Protein AF-A0A2M7KC48-F1 (afdb_monomer)

pLDDT: mean 79.35, std 11.47, range [52.38, 95.38]

Mean predicted aligned error: 16.82 Å

Structure (mmCIF, N/CA/C/O backbone):
data_AF-A0A2M7KC48-F1
#
_entry.id   AF-A0A2M7KC48-F1
#
loop_
_atom_site.group_PDB
_atom_site.id
_atom_site.type_symbol
_atom_site.label_atom_id
_atom_site.label_alt_id
_atom_site.label_comp_id
_atom_site.label_asym_id
_atom_site.label_entity_id
_atom_site.label_seq_id
_atom_site.pdbx_PDB_ins_code
_atom_site.Cartn_x
_atom_site.Cartn_y
_atom_site.Cartn_z
_atom_site.occupancy
_atom_site.B_iso_or_equiv
_atom_site.auth_seq_id
_atom_site.auth_comp_id
_atom_site.auth_asym_id
_atom_site.auth_atom_id
_atom_site.pdbx_PDB_model_num
ATOM 1 N N . MET A 1 1 ? -11.556 -51.486 -8.476 1.00 52.88 1 MET A N 1
ATOM 2 C CA . MET A 1 1 ? -11.411 -50.096 -7.980 1.00 52.88 1 MET A CA 1
ATOM 3 C C . MET A 1 1 ? -10.161 -49.393 -8.518 1.00 52.88 1 MET A C 1
ATOM 5 O O . MET A 1 1 ? -10.310 -48.348 -9.128 1.00 52.88 1 MET A O 1
ATOM 9 N N . LYS A 1 2 ? -8.954 -49.978 -8.430 1.00 52.38 2 LYS A N 1
ATOM 10 C CA . LYS A 1 2 ? -7.708 -49.351 -8.937 1.00 52.38 2 LYS A CA 1
ATOM 11 C C . LYS A 1 2 ? -7.719 -48.996 -10.439 1.00 52.38 2 LYS A C 1
ATOM 13 O O . LYS A 1 2 ? -7.246 -47.937 -10.818 1.00 52.38 2 LYS A O 1
ATOM 18 N N . LYS A 1 3 ? -8.328 -49.838 -11.285 1.00 61.78 3 LYS A N 1
ATOM 19 C CA . LYS A 1 3 ? -8.449 -49.591 -12.738 1.00 61.78 3 LYS A CA 1
ATOM 20 C C . LYS A 1 3 ? -9.382 -48.420 -13.085 1.00 61.78 3 LYS A C 1
ATOM 22 O O . LYS A 1 3 ? -9.141 -47.732 -14.063 1.00 61.78 3 LYS A O 1
ATOM 27 N N . ILE A 1 4 ? -10.406 -48.175 -12.264 1.00 74.88 4 ILE A N 1
ATOM 28 C CA . ILE A 1 4 ? -11.357 -47.066 -12.457 1.00 74.88 4 ILE A CA 1
ATOM 29 C C . ILE A 1 4 ? -10.682 -45.737 -12.104 1.00 74.88 4 ILE A C 1
ATOM 31 O O . ILE A 1 4 ? -10.834 -44.765 -12.830 1.00 74.88 4 ILE A O 1
ATOM 35 N N . ILE A 1 5 ? -9.862 -45.728 -11.048 1.00 77.00 5 ILE A N 1
ATOM 36 C CA . ILE A 1 5 ? -9.082 -44.553 -10.637 1.00 77.00 5 ILE A CA 1
ATOM 37 C C . ILE A 1 5 ? -8.089 -44.149 -11.737 1.00 77.00 5 ILE A C 1
ATOM 39 O O . ILE A 1 5 ? -7.983 -42.971 -12.047 1.00 77.00 5 ILE A O 1
ATOM 43 N N . ILE A 1 6 ? -7.432 -45.120 -12.382 1.00 76.88 6 ILE A N 1
ATOM 44 C CA . ILE A 1 6 ? -6.484 -44.860 -13.480 1.00 76.88 6 ILE A CA 1
ATOM 45 C C . ILE A 1 6 ? -7.190 -44.292 -14.723 1.00 76.88 6 ILE A C 1
ATOM 47 O O . ILE A 1 6 ? -6.658 -43.411 -15.387 1.00 76.88 6 ILE A O 1
ATOM 51 N N . ILE A 1 7 ? -8.398 -44.762 -15.039 1.00 76.75 7 ILE A N 1
ATOM 52 C CA . ILE A 1 7 ? -9.170 -44.233 -16.175 1.00 76.75 7 ILE A CA 1
ATOM 53 C C . ILE A 1 7 ? -9.634 -42.795 -15.890 1.00 76.75 7 ILE A C 1
ATOM 55 O O . ILE A 1 7 ? -9.589 -41.947 -16.780 1.00 76.75 7 ILE A O 1
ATOM 59 N N . LEU A 1 8 ? -10.011 -42.494 -14.643 1.00 76.50 8 LEU A N 1
ATOM 60 C CA . LEU A 1 8 ? -10.438 -41.151 -14.251 1.00 76.50 8 LEU A CA 1
ATOM 61 C C . LEU A 1 8 ? -9.279 -40.142 -14.304 1.00 76.50 8 LEU A C 1
ATOM 63 O O . LEU A 1 8 ? -9.452 -39.039 -14.823 1.00 76.50 8 LEU A O 1
ATOM 67 N N . THR A 1 9 ? -8.086 -40.528 -13.838 1.00 74.19 9 THR A N 1
ATOM 68 C CA . THR A 1 9 ? -6.902 -39.652 -13.856 1.00 74.19 9 THR A CA 1
ATOM 69 C C . THR A 1 9 ? -6.383 -39.393 -15.267 1.00 74.19 9 THR A C 1
ATOM 71 O O . THR A 1 9 ? -5.959 -38.278 -15.559 1.00 74.19 9 THR A O 1
ATOM 74 N N . VAL A 1 10 ? -6.477 -40.373 -16.171 1.00 76.00 10 VAL A N 1
ATOM 75 C CA . VAL A 1 10 ? -6.127 -40.181 -17.589 1.00 76.00 10 VAL A CA 1
ATOM 76 C C . VAL A 1 10 ? -7.121 -39.246 -18.290 1.00 76.00 10 VAL A C 1
ATOM 78 O O . VAL A 1 10 ? -6.706 -38.435 -19.114 1.00 76.00 10 VAL A O 1
ATOM 81 N N . SER A 1 11 ? -8.410 -39.283 -17.929 1.00 67.38 11 SER A N 1
ATOM 82 C CA . SER A 1 11 ? -9.418 -38.389 -18.525 1.00 67.38 11 SER A CA 1
ATOM 83 C C . SER A 1 11 ? -9.230 -36.911 -18.152 1.00 67.38 11 SER A C 1
ATOM 85 O O . SER A 1 11 ? -9.464 -36.036 -18.980 1.00 67.38 11 SER A O 1
ATOM 87 N N . ILE A 1 12 ? -8.734 -36.626 -16.942 1.00 71.44 12 ILE A N 1
ATOM 88 C CA . ILE A 1 12 ? -8.475 -35.257 -16.464 1.00 71.44 12 ILE A CA 1
ATOM 89 C C . ILE A 1 12 ? -7.223 -34.659 -17.119 1.00 71.44 12 ILE A C 1
ATOM 91 O O . ILE A 1 12 ? -7.180 -33.460 -17.379 1.00 71.44 12 ILE A O 1
ATOM 95 N N . PHE A 1 13 ? -6.228 -35.486 -17.453 1.00 66.50 13 PHE A N 1
ATOM 96 C CA . PHE A 1 13 ? -5.003 -35.027 -18.115 1.00 66.50 13 PHE A CA 1
ATOM 97 C C . PHE A 1 13 ? -5.181 -34.730 -19.615 1.00 66.50 13 PHE A C 1
ATOM 99 O O . PHE A 1 13 ? -4.327 -34.075 -20.206 1.00 66.50 13 PHE A O 1
ATOM 106 N N . PHE A 1 14 ? -6.275 -35.195 -20.233 1.00 56.62 14 PHE A N 1
ATOM 107 C CA . PHE A 1 14 ? -6.571 -34.983 -21.657 1.00 56.62 14 PHE A CA 1
ATOM 108 C C . PHE A 1 14 ? -7.649 -33.919 -21.913 1.00 56.62 14 PHE A C 1
ATOM 110 O O . PHE A 1 14 ? -8.062 -33.732 -23.056 1.00 56.62 14 PHE A O 1
ATOM 117 N N . ALA A 1 15 ? -8.113 -33.210 -20.879 1.00 66.38 15 ALA A N 1
ATOM 118 C CA . ALA A 1 15 ? -8.990 -32.064 -21.073 1.00 66.38 15 ALA A CA 1
ATOM 119 C C . ALA A 1 15 ? -8.183 -30.922 -21.724 1.00 66.38 15 ALA A C 1
ATOM 121 O O . ALA A 1 15 ? -7.247 -30.410 -21.102 1.00 66.38 15 ALA A O 1
ATOM 122 N N . PRO A 1 16 ? -8.496 -30.497 -22.962 1.00 61.78 16 PRO A N 1
ATOM 123 C CA . PRO A 1 16 ? -7.891 -29.294 -23.505 1.00 61.78 16 PRO A CA 1
ATOM 124 C C . PRO A 1 16 ? -8.353 -28.112 -22.649 1.00 61.78 16 PRO A C 1
ATOM 126 O O . PRO A 1 16 ? -9.546 -27.951 -22.396 1.00 61.78 16 PRO A O 1
ATOM 129 N N . PHE A 1 17 ? -7.405 -27.287 -22.200 1.00 61.94 17 PHE A N 1
ATOM 130 C CA . PHE A 1 17 ? -7.686 -25.977 -21.615 1.00 61.94 17 PHE A CA 1
ATOM 131 C C . PHE A 1 17 ? -8.594 -25.200 -22.580 1.00 61.94 17 PHE A C 1
ATOM 133 O O . PHE A 1 17 ? -8.145 -24.735 -23.631 1.00 61.94 17 PHE A O 1
ATOM 140 N N . ALA A 1 18 ? -9.881 -25.097 -22.253 1.00 59.56 18 ALA A N 1
ATOM 141 C CA . ALA A 1 18 ? -10.838 -24.342 -23.042 1.00 59.56 18 ALA A CA 1
ATOM 142 C C . ALA A 1 18 ? -10.470 -22.856 -22.950 1.00 59.56 18 ALA A C 1
ATOM 144 O O . ALA A 1 18 ? -10.684 -22.211 -21.924 1.00 59.56 18 ALA A O 1
ATOM 145 N N . LYS A 1 19 ? -9.887 -22.299 -24.016 1.00 57.53 19 LYS A N 1
ATOM 146 C CA . LYS A 1 19 ? -9.806 -20.846 -24.162 1.00 57.53 19 LYS A CA 1
ATOM 147 C C . LYS A 1 19 ? -11.216 -20.331 -24.429 1.00 57.53 19 LYS A C 1
ATOM 149 O O . LYS A 1 19 ? -11.844 -20.759 -25.394 1.00 57.53 19 LYS A O 1
ATOM 154 N N . ALA A 1 20 ? -11.699 -19.429 -23.578 1.00 54.88 20 ALA A N 1
ATOM 155 C CA . ALA A 1 20 ? -12.930 -18.688 -23.815 1.00 54.88 20 ALA A CA 1
ATOM 156 C C . ALA A 1 20 ? -12.867 -18.047 -25.212 1.00 54.88 20 ALA A C 1
ATOM 158 O O . ALA A 1 20 ? -11.968 -17.257 -25.504 1.00 54.88 20 ALA A O 1
ATOM 159 N N . GLN A 1 21 ? -13.778 -18.447 -26.099 1.00 54.94 21 GLN A N 1
ATOM 160 C CA . GLN A 1 21 ? -13.874 -17.888 -27.440 1.00 54.94 21 GLN A CA 1
ATOM 161 C C . GLN A 1 21 ? -14.616 -16.554 -27.343 1.00 54.94 21 GLN A C 1
ATOM 163 O O . GLN A 1 21 ? -15.825 -16.522 -27.131 1.00 54.94 21 GLN A O 1
ATOM 168 N N . VAL A 1 22 ? -13.882 -15.449 -27.481 1.00 54.62 22 VAL A N 1
ATOM 169 C CA . VAL A 1 22 ? -14.472 -14.140 -27.778 1.00 54.62 22 VAL A CA 1
ATOM 170 C C . VAL A 1 22 ? -15.077 -14.233 -29.178 1.00 54.62 22 VAL A C 1
ATOM 172 O O . VAL A 1 22 ? -14.379 -14.583 -30.131 1.00 54.62 22 VAL A O 1
ATOM 175 N N . SER A 1 23 ? -16.378 -13.982 -29.304 1.00 54.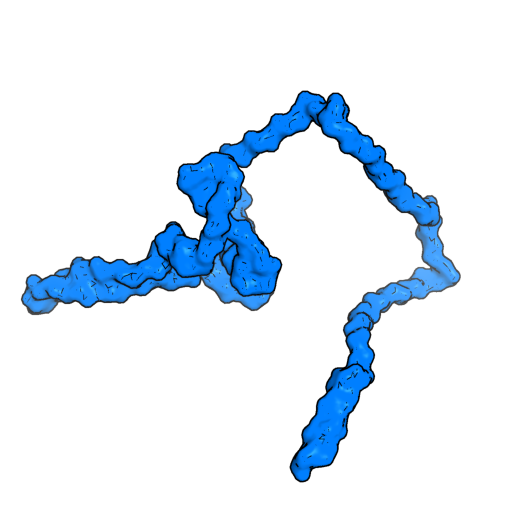69 23 SER A N 1
ATOM 176 C CA . SER A 1 23 ? -17.072 -13.996 -30.590 1.00 54.69 23 SER A CA 1
ATOM 177 C C . SER A 1 23 ? -16.744 -12.721 -31.368 1.00 54.69 23 SER A C 1
ATOM 179 O O . SER A 1 23 ? -17.422 -11.705 -31.224 1.00 54.69 23 SER A O 1
ATOM 181 N N . ASP A 1 24 ? -15.698 -12.776 -32.186 1.00 62.69 24 ASP A N 1
ATOM 182 C CA . ASP A 1 24 ? -15.391 -11.742 -33.175 1.00 62.69 24 ASP A CA 1
ATOM 183 C C . ASP A 1 24 ? -16.302 -11.940 -34.399 1.00 62.69 24 ASP A C 1
ATOM 185 O O . ASP A 1 24 ? -15.919 -12.520 -35.417 1.00 62.69 24 ASP A O 1
ATOM 189 N N . VAL A 1 25 ? -17.587 -11.604 -34.246 1.00 67.38 25 VAL A N 1
ATOM 190 C CA . VAL A 1 25 ? -18.570 -11.738 -35.329 1.00 67.38 25 VAL A CA 1
ATOM 191 C C . VAL A 1 25 ? -18.373 -10.578 -36.297 1.00 67.38 25 VAL A C 1
ATOM 193 O O . VAL A 1 25 ? -18.738 -9.439 -36.011 1.00 67.38 25 VAL A O 1
ATOM 196 N N . LEU A 1 26 ? -17.792 -10.885 -37.454 1.00 67.25 26 LEU A N 1
ATOM 197 C CA . LEU A 1 26 ? -17.601 -9.943 -38.547 1.00 67.25 26 LEU A CA 1
ATOM 198 C C . LEU A 1 26 ? -18.942 -9.624 -39.230 1.00 67.25 26 LEU A C 1
ATOM 200 O O . LEU A 1 26 ? -19.435 -10.419 -40.027 1.00 67.25 26 LEU A O 1
ATOM 204 N N . ASP A 1 27 ? -19.516 -8.454 -38.946 1.00 68.38 27 ASP A N 1
ATOM 205 C CA . ASP A 1 27 ? -20.697 -7.938 -39.652 1.00 68.38 27 ASP A CA 1
ATOM 206 C C . ASP A 1 27 ? -20.261 -7.148 -40.906 1.00 68.38 27 ASP A C 1
ATOM 208 O O . ASP A 1 27 ? -20.024 -5.939 -40.865 1.00 68.38 27 ASP A O 1
ATOM 212 N N . GLY A 1 28 ? -20.036 -7.861 -42.020 1.00 72.88 28 GLY A N 1
ATOM 213 C CA . GLY A 1 28 ? -19.652 -7.278 -43.314 1.00 72.88 28 GLY A CA 1
ATOM 214 C C . GLY A 1 28 ? -18.860 -8.219 -44.235 1.00 72.88 28 GLY A C 1
ATOM 215 O O . GLY A 1 28 ? -18.525 -9.341 -43.872 1.00 72.88 28 G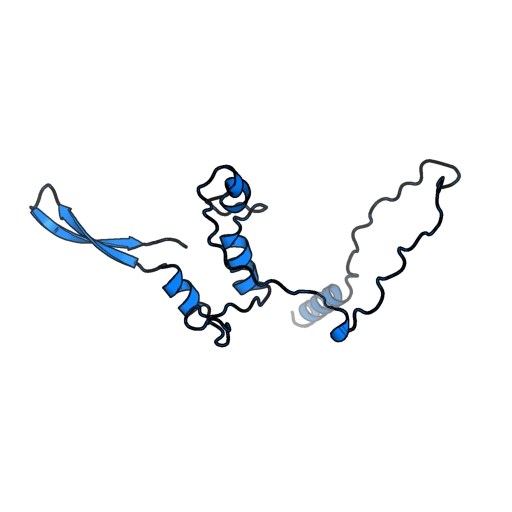LY A O 1
ATOM 216 N N . VAL A 1 29 ? -18.531 -7.754 -45.451 1.00 77.75 29 VAL A N 1
ATOM 217 C CA . VAL A 1 29 ? -17.653 -8.487 -46.401 1.00 77.75 29 VAL A CA 1
ATOM 218 C C . VAL A 1 29 ? -16.168 -8.349 -46.019 1.00 77.75 29 VAL A C 1
ATOM 220 O O . VAL A 1 29 ? -15.354 -9.196 -46.375 1.00 77.75 29 VAL A O 1
ATOM 223 N N . TYR A 1 30 ? -15.805 -7.287 -45.293 1.00 70.81 30 TYR A N 1
ATOM 224 C CA . TYR A 1 30 ? -14.449 -7.026 -44.803 1.00 70.81 30 TYR A CA 1
ATOM 225 C C . TYR A 1 30 ? -14.477 -6.089 -43.580 1.00 70.81 30 TYR A C 1
ATOM 227 O O . TYR A 1 30 ? -15.385 -5.267 -43.448 1.00 70.81 30 TYR A O 1
ATOM 235 N N . VAL A 1 31 ? -13.462 -6.166 -42.709 1.00 74.12 31 VAL A N 1
ATOM 236 C CA . VAL A 1 31 ? -13.246 -5.197 -41.617 1.00 74.12 31 VAL A CA 1
ATOM 237 C C . VAL A 1 31 ? -12.722 -3.895 -42.219 1.00 74.12 31 VAL A C 1
ATOM 239 O O . VAL A 1 31 ? -11.654 -3.873 -42.833 1.00 74.12 31 VAL A O 1
ATOM 242 N N . LYS A 1 32 ? -13.448 -2.786 -42.053 1.00 72.81 32 LYS A N 1
ATOM 243 C CA . LYS A 1 32 ? -12.980 -1.469 -42.506 1.00 72.81 32 LYS A CA 1
ATOM 244 C C . LYS A 1 32 ? -11.907 -0.934 -41.552 1.00 72.81 32 LYS A C 1
ATOM 246 O O . LYS A 1 32 ? -12.191 -0.137 -40.664 1.00 72.81 32 LYS A O 1
ATOM 251 N N . GLU A 1 33 ? -10.663 -1.351 -41.755 1.00 71.00 33 GLU A N 1
ATOM 252 C CA . GLU A 1 33 ? -9.509 -0.806 -41.03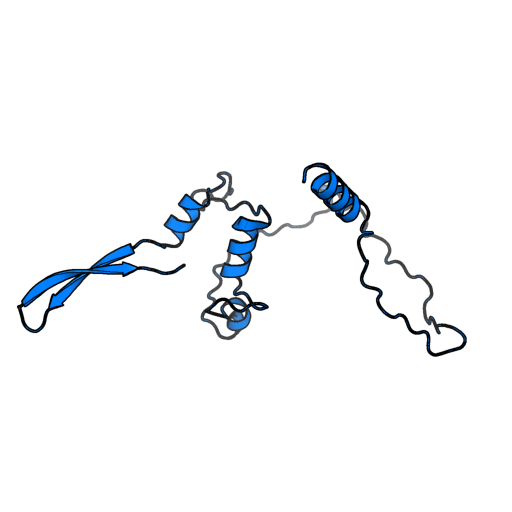9 1.00 71.00 33 GLU A CA 1
ATOM 253 C C . GLU A 1 33 ? -9.138 0.574 -41.607 1.00 71.00 33 GLU A C 1
ATOM 255 O O . GLU A 1 33 ? -8.688 0.696 -42.744 1.00 71.00 33 GLU A O 1
ATOM 260 N N . HIS A 1 34 ? -9.335 1.644 -40.830 1.00 73.00 34 HIS A N 1
ATOM 261 C CA . HIS A 1 34 ? -8.940 3.001 -41.247 1.00 73.00 34 HIS A CA 1
ATOM 262 C C . HIS A 1 34 ? -7.421 3.225 -41.147 1.00 73.00 34 HIS A C 1
ATOM 264 O O . HIS A 1 34 ? -6.869 4.098 -41.812 1.00 73.00 34 HIS A O 1
ATOM 270 N N . VAL A 1 35 ? -6.745 2.432 -40.309 1.00 72.12 35 VAL A N 1
ATOM 271 C CA . VAL A 1 35 ? -5.296 2.472 -40.091 1.00 72.12 35 VAL A CA 1
ATOM 272 C C . VAL A 1 35 ? -4.800 1.039 -39.853 1.00 72.12 35 VAL A C 1
ATOM 274 O O . VAL A 1 35 ? -4.681 0.624 -38.698 1.00 72.12 35 VAL A O 1
ATOM 277 N N . PRO A 1 36 ? -4.537 0.257 -40.913 1.00 67.38 36 PRO A N 1
ATOM 278 C CA . PRO A 1 36 ? -4.036 -1.102 -40.755 1.00 67.38 36 PRO A CA 1
ATOM 279 C C . PRO A 1 36 ? -2.682 -1.095 -40.023 1.00 67.38 36 PRO A C 1
ATOM 281 O O . PRO A 1 36 ? -1.762 -0.357 -40.382 1.00 67.38 36 PRO A O 1
ATOM 284 N N . ALA A 1 37 ? -2.575 -1.917 -38.977 1.00 68.88 37 ALA A N 1
ATOM 285 C CA . ALA A 1 37 ? -1.322 -2.342 -38.345 1.00 68.88 37 ALA A CA 1
ATOM 286 C C . ALA A 1 37 ? -0.353 -1.255 -37.815 1.00 68.88 37 ALA A C 1
ATOM 288 O O . ALA A 1 37 ? 0.864 -1.468 -37.810 1.00 68.88 37 ALA A O 1
ATOM 289 N N . ARG A 1 38 ? -0.826 -0.117 -37.280 1.00 70.44 38 ARG A N 1
ATOM 290 C CA . ARG A 1 38 ? 0.066 0.760 -36.491 1.00 70.44 38 ARG A CA 1
ATOM 291 C C . ARG A 1 38 ? 0.359 0.143 -35.128 1.00 70.44 38 ARG A C 1
ATOM 293 O O . ARG A 1 38 ? -0.297 0.439 -34.135 1.00 70.44 38 ARG A O 1
ATOM 300 N N . LYS A 1 39 ? 1.400 -0.683 -35.074 1.00 75.38 39 LYS A N 1
ATOM 301 C CA . LYS A 1 39 ? 2.063 -1.004 -33.813 1.00 75.38 39 LYS A CA 1
ATOM 302 C C . LYS A 1 39 ? 2.733 0.279 -33.298 1.00 75.38 39 LYS A C 1
ATOM 304 O O . LYS A 1 39 ? 3.510 0.874 -34.051 1.00 75.38 39 LYS A O 1
ATOM 309 N N . PRO A 1 40 ? 2.456 0.729 -32.062 1.00 81.06 40 PRO A N 1
ATOM 310 C CA . PRO A 1 40 ? 3.231 1.796 -31.449 1.00 81.06 40 PRO A CA 1
ATOM 311 C C . PRO A 1 40 ? 4.713 1.432 -31.517 1.00 81.06 40 PRO A C 1
ATOM 313 O O . PRO A 1 40 ? 5.091 0.300 -31.201 1.00 81.06 40 PRO A O 1
ATOM 316 N N . ILE A 1 41 ? 5.546 2.368 -31.970 1.00 83.25 41 ILE A N 1
ATOM 317 C CA . ILE A 1 41 ? 6.994 2.178 -31.916 1.00 83.25 41 ILE A CA 1
ATOM 318 C C . ILE A 1 41 ? 7.334 2.008 -30.430 1.00 83.25 41 ILE A C 1
ATOM 320 O O . ILE A 1 41 ? 6.917 2.852 -29.631 1.00 83.25 41 ILE A O 1
ATOM 324 N N . PRO A 1 42 ? 8.017 0.920 -30.033 1.00 86.25 42 PRO A N 1
ATOM 325 C CA . PRO A 1 42 ? 8.425 0.764 -28.647 1.00 86.25 42 PRO A CA 1
ATOM 326 C C . PRO A 1 42 ? 9.291 1.960 -28.251 1.00 86.25 42 PRO A C 1
ATOM 328 O O . PRO A 1 42 ? 10.082 2.455 -29.057 1.00 86.25 42 PRO A O 1
ATOM 331 N N . TYR A 1 43 ? 9.129 2.433 -27.019 1.00 86.62 43 TYR A N 1
ATOM 332 C CA . TYR A 1 43 ? 9.965 3.508 -26.498 1.00 86.62 43 TYR A CA 1
ATOM 333 C C . TYR A 1 43 ? 11.447 3.154 -26.639 1.00 86.62 43 TYR A C 1
ATOM 335 O O . TYR A 1 43 ? 11.836 1.985 -26.549 1.00 86.62 43 TYR A O 1
ATOM 343 N N . HIS A 1 44 ? 12.278 4.170 -26.875 1.00 86.56 44 HIS A N 1
ATOM 344 C CA . HIS A 1 44 ? 13.717 3.952 -26.912 1.00 86.56 44 HIS A CA 1
ATOM 345 C C . HIS A 1 44 ? 14.210 3.512 -25.527 1.00 86.56 44 HIS A C 1
ATOM 347 O O . HIS A 1 44 ? 13.625 3.872 -24.503 1.00 86.56 44 HIS A O 1
ATOM 353 N N . HIS A 1 45 ? 15.296 2.739 -25.495 1.00 88.38 45 HIS A N 1
ATOM 354 C CA . HIS A 1 45 ? 15.939 2.371 -24.238 1.00 88.38 45 HIS A CA 1
ATOM 355 C C . HIS A 1 45 ? 16.450 3.639 -23.536 1.00 88.38 45 HIS A C 1
ATOM 357 O O . HIS A 1 45 ? 17.365 4.298 -24.025 1.00 88.38 45 HIS A O 1
ATOM 363 N N . LEU A 1 46 ? 15.860 4.010 -22.404 1.00 83.62 46 LEU A N 1
ATOM 364 C CA . LEU A 1 46 ? 16.403 5.086 -21.580 1.00 83.62 46 LEU A CA 1
ATOM 365 C C . LEU A 1 46 ? 17.733 4.614 -20.987 1.00 83.62 46 LEU A C 1
ATOM 367 O O . LEU A 1 46 ? 17.773 3.607 -20.282 1.00 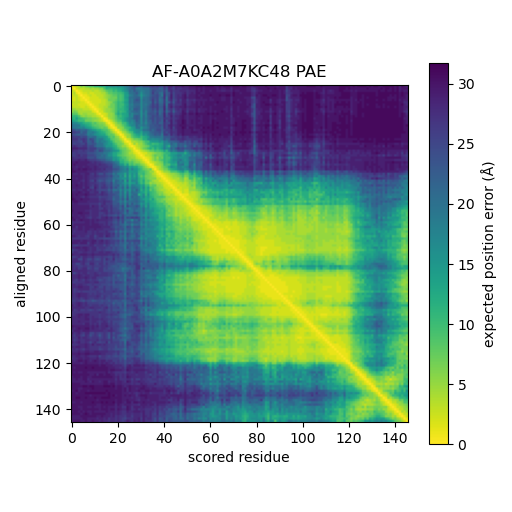83.62 46 LEU A O 1
ATOM 371 N N . ARG A 1 47 ? 18.827 5.325 -21.286 1.00 90.25 47 ARG A N 1
ATOM 372 C CA . ARG A 1 47 ? 20.098 5.140 -20.570 1.00 90.25 47 ARG A CA 1
ATOM 373 C C . ARG A 1 47 ? 20.015 5.860 -19.229 1.00 90.25 47 ARG A C 1
ATOM 375 O O . ARG A 1 47 ? 19.397 6.918 -19.135 1.00 90.25 47 ARG A O 1
ATOM 382 N N . GLU A 1 48 ? 20.704 5.343 -18.219 1.00 87.44 48 GLU A N 1
ATOM 383 C CA . GLU A 1 48 ? 20.714 5.946 -16.878 1.00 87.44 48 GLU A CA 1
ATOM 384 C C . GLU A 1 48 ? 21.175 7.413 -16.902 1.00 87.44 48 GLU A C 1
ATOM 386 O O . GLU A 1 48 ? 20.608 8.251 -16.209 1.00 87.44 48 GLU A O 1
ATOM 391 N N . ALA A 1 49 ? 22.127 7.750 -17.779 1.00 88.38 49 ALA A N 1
ATOM 392 C CA . ALA A 1 49 ? 22.636 9.113 -17.950 1.00 88.38 49 ALA A CA 1
ATOM 393 C C . ALA A 1 49 ? 21.624 10.119 -18.546 1.00 88.38 49 ALA A C 1
ATOM 395 O O . ALA A 1 49 ? 21.863 11.319 -18.462 1.00 88.38 49 ALA A O 1
ATOM 396 N N . ASP A 1 50 ? 20.517 9.658 -19.144 1.00 90.31 50 ASP A N 1
ATOM 397 C CA . ASP A 1 50 ? 19.451 10.526 -19.678 1.00 90.31 50 ASP A CA 1
ATOM 398 C C . ASP A 1 50 ? 18.310 10.754 -18.676 1.00 90.31 50 ASP A C 1
ATOM 400 O O . ASP A 1 50 ? 17.377 11.512 -18.957 1.00 90.31 50 ASP A O 1
ATOM 404 N N . MET A 1 51 ? 18.359 10.125 -17.496 1.00 85.00 51 MET A N 1
ATOM 405 C CA . MET A 1 51 ? 17.378 10.373 -16.442 1.00 85.00 51 MET A CA 1
ATOM 406 C C . MET A 1 51 ? 17.639 11.732 -15.790 1.00 85.00 51 MET A C 1
ATOM 408 O O . MET A 1 51 ? 18.468 11.869 -14.896 1.00 85.00 51 MET A O 1
ATOM 412 N N . MET A 1 52 ? 16.895 12.746 -16.230 1.00 89.56 52 MET A N 1
ATOM 413 C CA . MET A 1 52 ? 17.042 14.122 -15.738 1.00 89.56 52 MET A CA 1
ATOM 414 C C . MET A 1 52 ? 16.635 14.290 -14.267 1.00 89.56 52 MET A C 1
ATOM 416 O O . MET A 1 52 ? 17.170 15.153 -13.576 1.00 89.56 52 MET A O 1
ATOM 420 N N . TRP A 1 53 ? 15.671 13.502 -13.782 1.00 88.81 53 TRP A N 1
ATOM 421 C CA . TRP A 1 53 ? 15.231 13.529 -12.388 1.00 88.81 53 TRP A CA 1
ATOM 422 C C . TRP A 1 53 ? 14.549 12.217 -12.002 1.00 88.81 53 TRP A C 1
ATOM 424 O O . TRP A 1 53 ? 13.907 11.565 -12.825 1.00 88.81 53 TRP A O 1
ATOM 434 N N . SER A 1 54 ? 14.652 11.859 -10.725 1.00 87.81 54 SER A N 1
ATOM 435 C CA . SER A 1 54 ? 13.796 10.858 -10.095 1.00 87.81 54 SER A CA 1
ATOM 436 C C . SER A 1 54 ? 13.169 11.467 -8.844 1.00 87.81 54 SER A C 1
ATOM 438 O O . SER A 1 54 ? 13.736 12.367 -8.220 1.00 87.81 54 SER A O 1
ATOM 440 N N . LYS A 1 55 ? 11.965 11.017 -8.490 1.00 88.44 55 LYS A N 1
ATOM 441 C CA . LYS A 1 55 ? 11.274 11.463 -7.280 1.00 88.44 55 LYS A CA 1
ATOM 442 C C . LYS A 1 55 ? 10.691 10.265 -6.561 1.00 88.44 55 LYS A C 1
ATOM 444 O O . LYS A 1 55 ? 9.800 9.600 -7.081 1.00 88.44 55 LYS A O 1
ATOM 449 N N . LYS A 1 56 ? 11.163 10.043 -5.338 1.00 86.00 56 LYS A N 1
ATOM 450 C CA . LYS A 1 56 ? 10.499 9.182 -4.362 1.00 86.00 56 LYS A CA 1
ATOM 451 C C . LYS A 1 56 ? 9.499 10.044 -3.588 1.00 86.00 56 LYS A C 1
ATOM 453 O O . LYS A 1 56 ? 9.846 11.138 -3.147 1.00 86.00 56 LYS A O 1
ATOM 458 N N . MET A 1 57 ? 8.249 9.598 -3.480 1.00 85.25 57 MET A N 1
ATOM 459 C CA . MET A 1 57 ? 7.215 10.302 -2.717 1.00 85.25 57 MET A CA 1
ATOM 460 C C . MET A 1 57 ? 6.754 9.444 -1.551 1.00 85.25 57 MET A C 1
ATOM 462 O O . MET A 1 57 ? 6.356 8.303 -1.750 1.00 85.25 57 MET A O 1
ATOM 466 N N . TRP A 1 58 ? 6.737 10.050 -0.371 1.00 84.38 58 TRP A N 1
ATOM 467 C CA . TRP A 1 58 ? 6.168 9.488 0.845 1.00 84.38 58 TRP A CA 1
ATOM 468 C C . TRP A 1 58 ? 4.878 10.232 1.136 1.00 84.38 58 TRP A C 1
ATOM 470 O O . TRP A 1 58 ? 4.879 11.462 1.232 1.00 84.38 58 TRP A O 1
ATOM 480 N N . ARG A 1 59 ? 3.758 9.516 1.185 1.00 83.75 59 ARG A N 1
ATOM 481 C CA . ARG A 1 59 ? 2.451 10.123 1.432 1.00 83.75 59 ARG A CA 1
ATOM 482 C C . ARG A 1 59 ? 1.623 9.194 2.295 1.00 83.75 59 ARG A C 1
ATOM 484 O O . ARG A 1 59 ? 1.446 8.033 1.950 1.00 83.75 59 ARG A O 1
ATOM 491 N N . MET A 1 60 ? 1.081 9.742 3.373 1.00 86.81 60 MET A N 1
ATOM 492 C CA . MET A 1 60 ? -0.023 9.118 4.085 1.00 86.81 60 MET A CA 1
ATOM 493 C C . MET A 1 60 ? -1.308 9.415 3.309 1.00 86.81 60 MET A C 1
ATOM 495 O O . MET A 1 60 ? -1.553 10.564 2.934 1.00 86.81 60 MET A O 1
ATOM 499 N N . LEU A 1 61 ? -2.089 8.376 3.022 1.00 88.56 61 LEU A N 1
ATOM 500 C CA . LEU A 1 61 ? -3.371 8.491 2.337 1.00 88.56 61 LEU A CA 1
ATOM 501 C C . LEU A 1 61 ? -4.489 8.196 3.336 1.00 88.56 61 LEU A C 1
ATOM 503 O O . LEU A 1 61 ? -4.643 7.054 3.762 1.00 88.56 61 LEU A O 1
ATOM 507 N N . ASP A 1 62 ? -5.268 9.214 3.702 1.00 91.44 62 ASP A N 1
ATOM 508 C CA . ASP A 1 62 ? -6.439 9.012 4.553 1.00 91.44 62 ASP A CA 1
ATOM 509 C C . ASP A 1 62 ? -7.625 8.518 3.713 1.00 91.44 62 ASP A C 1
ATOM 511 O O . ASP A 1 62 ? -8.207 9.246 2.906 1.00 91.44 62 ASP A O 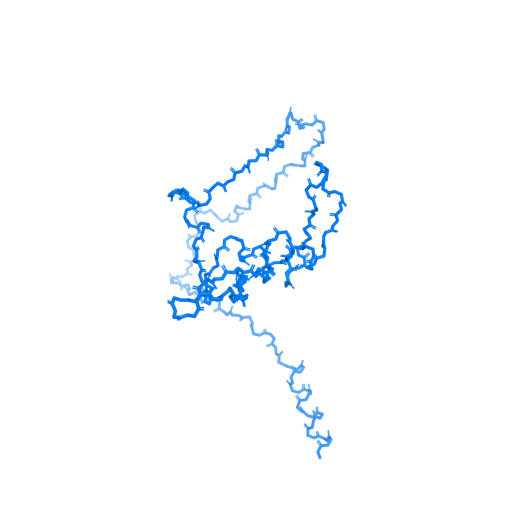1
ATOM 515 N N . LEU A 1 63 ? -7.990 7.251 3.902 1.00 90.69 63 LEU A N 1
ATOM 516 C CA . LEU A 1 63 ? -9.090 6.605 3.186 1.00 90.69 63 LEU A CA 1
ATOM 517 C C . LEU A 1 63 ? -10.481 7.085 3.645 1.00 90.69 63 LEU A C 1
ATOM 519 O O . LEU A 1 63 ? -11.483 6.836 2.968 1.00 90.69 63 LEU A O 1
ATOM 523 N N . ARG A 1 64 ? -10.555 7.809 4.769 1.00 88.19 64 ARG A N 1
ATOM 524 C CA . ARG A 1 64 ? -11.800 8.376 5.308 1.00 88.19 64 ARG A CA 1
ATOM 525 C C . ARG A 1 64 ? -12.248 9.625 4.556 1.00 88.19 64 ARG A C 1
ATOM 527 O O . ARG A 1 64 ? -13.393 10.047 4.698 1.00 88.19 64 ARG A O 1
ATOM 534 N N . GLU A 1 65 ? -11.382 10.212 3.737 1.00 93.56 65 GLU A N 1
ATOM 535 C CA . GLU A 1 65 ? -11.757 11.320 2.869 1.00 93.56 65 GLU A CA 1
ATOM 536 C C . GLU A 1 65 ? -12.649 10.851 1.712 1.00 93.56 65 GLU A C 1
ATOM 538 O O . GLU A 1 65 ? -12.432 9.795 1.114 1.00 93.56 65 GLU A O 1
ATOM 543 N N . LYS A 1 66 ? -13.619 11.690 1.322 1.00 94.75 66 LYS A N 1
ATOM 544 C CA . LYS A 1 66 ? -14.606 11.356 0.279 1.00 94.75 66 LYS A CA 1
ATOM 545 C C . LYS A 1 66 ? -13.972 10.943 -1.049 1.00 94.75 66 LYS A C 1
ATOM 547 O O . LYS A 1 66 ? -14.499 10.075 -1.740 1.00 94.75 66 LYS A O 1
ATOM 552 N N . ILE A 1 67 ? -12.858 11.576 -1.410 1.00 95.06 67 ILE A N 1
ATOM 553 C CA . ILE A 1 67 ? -12.143 11.291 -2.656 1.00 95.06 67 ILE A CA 1
ATOM 554 C C . ILE A 1 67 ? -11.505 9.893 -2.658 1.00 95.06 67 ILE A C 1
ATOM 556 O O . ILE A 1 67 ? -11.388 9.285 -3.718 1.00 95.06 67 ILE A O 1
ATOM 560 N N . ASN A 1 68 ? -11.180 9.353 -1.481 1.00 95.38 68 ASN A N 1
ATOM 561 C CA . ASN A 1 68 ? -10.502 8.069 -1.311 1.00 95.38 68 ASN A 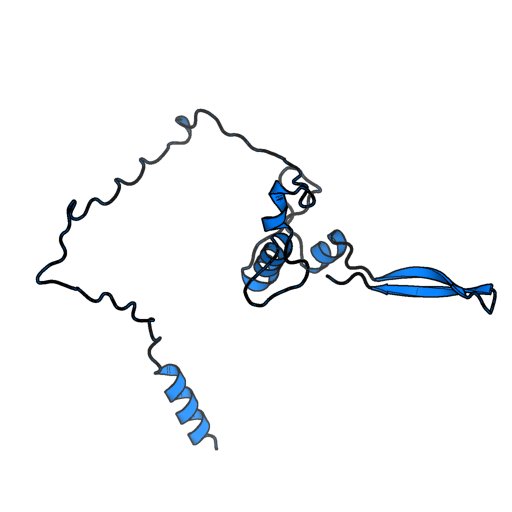CA 1
ATOM 562 C C . ASN A 1 68 ? -11.462 6.925 -0.947 1.00 95.38 68 ASN A C 1
ATOM 564 O O . ASN A 1 68 ? -11.042 5.775 -0.863 1.00 95.38 68 ASN A O 1
ATOM 568 N N . HIS A 1 69 ? -12.760 7.196 -0.794 1.00 94.06 69 HIS A N 1
ATOM 569 C CA . HIS A 1 69 ? -13.769 6.172 -0.512 1.00 94.06 69 HIS A CA 1
ATOM 570 C C . HIS A 1 69 ? -13.789 4.974 -1.474 1.00 94.06 69 HIS A C 1
ATOM 572 O O . HIS A 1 69 ? -14.020 3.867 -0.989 1.00 94.06 69 HIS A O 1
ATOM 578 N N . PRO A 1 70 ? -13.509 5.116 -2.787 1.00 92.69 70 PRO A N 1
ATOM 579 C CA . PRO A 1 70 ? -13.394 3.952 -3.667 1.00 92.69 70 PRO A CA 1
ATOM 580 C C . PRO A 1 70 ? -12.296 2.961 -3.256 1.00 92.69 70 PRO A C 1
ATOM 582 O O . PRO A 1 70 ? -12.364 1.801 -3.632 1.00 92.69 70 PRO A O 1
ATOM 585 N N . LEU A 1 71 ? -11.289 3.415 -2.503 1.00 93.50 71 LEU A N 1
ATOM 586 C CA . LEU A 1 71 ? -10.207 2.582 -1.977 1.00 93.50 71 LEU A CA 1
ATOM 587 C C . LEU A 1 71 ? -10.534 2.023 -0.582 1.00 93.50 71 LEU A C 1
ATOM 589 O O . LEU A 1 71 ? -9.962 1.013 -0.179 1.00 93.50 71 LEU A O 1
ATOM 593 N N . TYR A 1 72 ? -11.426 2.688 0.157 1.00 93.00 72 TYR A N 1
ATOM 594 C CA . TYR A 1 72 ? -11.835 2.293 1.506 1.00 93.00 72 TYR A CA 1
ATOM 595 C C . TYR A 1 72 ? -12.899 1.193 1.509 1.00 93.00 72 TYR A C 1
ATOM 597 O O . TYR A 1 72 ? -12.860 0.291 2.338 1.00 93.00 72 TYR A O 1
ATOM 605 N N . PHE A 1 73 ? -13.870 1.283 0.602 1.00 92.06 73 PHE A N 1
ATOM 606 C CA . PHE A 1 73 ? -14.992 0.354 0.540 1.00 92.06 73 PHE A CA 1
ATOM 607 C C . PHE A 1 73 ? -14.720 -0.792 -0.444 1.00 92.06 73 PHE A C 1
ATOM 609 O O . PHE A 1 73 ? -14.042 -0.580 -1.448 1.00 92.06 73 PHE A O 1
ATOM 616 N N . PRO A 1 74 ? -15.318 -1.976 -0.230 1.00 92.44 74 PRO A N 1
ATOM 617 C CA . PRO A 1 74 ? -16.255 -2.319 0.841 1.00 92.44 74 PRO A CA 1
ATOM 618 C C . PRO A 1 74 ? -15.564 -2.621 2.182 1.00 92.44 74 PRO A C 1
ATOM 620 O O . PRO A 1 74 ? -14.458 -3.134 2.212 1.00 92.44 74 PRO A O 1
ATOM 623 N N . THR A 1 75 ? -16.242 -2.328 3.296 1.00 85.81 75 THR A N 1
ATOM 624 C CA . THR A 1 75 ? -15.761 -2.655 4.657 1.00 85.81 75 THR A CA 1
ATOM 625 C C . THR A 1 75 ? -15.956 -4.122 5.032 1.00 85.81 75 THR A C 1
ATOM 627 O O . THR A 1 75 ? -15.438 -4.577 6.042 1.00 85.81 75 THR A O 1
ATOM 630 N N . THR A 1 76 ? -16.735 -4.861 4.247 1.00 84.94 76 THR A N 1
ATOM 631 C CA . THR A 1 76 ? -16.923 -6.305 4.388 1.00 84.94 76 THR A CA 1
ATOM 632 C C . THR A 1 76 ? -16.627 -6.945 3.044 1.00 84.94 76 THR A C 1
ATOM 634 O O . THR A 1 76 ? -16.975 -6.386 2.001 1.00 84.94 76 THR A O 1
ATOM 637 N N . LYS A 1 77 ? -15.966 -8.104 3.053 1.00 76.31 77 LYS A N 1
ATOM 638 C CA . LYS A 1 77 ? -15.597 -8.795 1.815 1.00 76.31 77 LYS A CA 1
ATOM 639 C C . LYS A 1 77 ? -16.852 -9.154 1.026 1.00 76.31 77 LYS A C 1
ATOM 641 O O . LYS A 1 77 ? -17.771 -9.780 1.549 1.00 76.31 77 LYS A O 1
ATOM 646 N N . MET A 1 78 ? -16.874 -8.744 -0.236 1.00 83.38 78 MET A N 1
ATOM 647 C CA . MET A 1 78 ? -17.892 -9.126 -1.210 1.00 83.38 78 MET A CA 1
ATOM 648 C C . MET A 1 78 ? -17.194 -9.903 -2.325 1.00 83.38 78 MET A C 1
ATOM 650 O O . MET A 1 78 ? -16.053 -9.589 -2.646 1.00 83.38 78 MET A O 1
ATOM 654 N N . ASP A 1 79 ? -17.871 -10.875 -2.937 1.00 78.62 79 ASP A N 1
ATOM 655 C CA . ASP A 1 79 ? -17.225 -11.824 -3.864 1.00 78.62 79 ASP A CA 1
ATOM 656 C C . ASP A 1 79 ? -16.434 -11.167 -5.009 1.00 78.62 79 ASP A C 1
ATOM 658 O O . ASP A 1 79 ? -15.386 -11.671 -5.394 1.00 78.62 79 ASP A O 1
ATOM 662 N N . ASP A 1 80 ? -16.906 -10.032 -5.532 1.00 82.94 80 ASP A N 1
ATOM 663 C CA . ASP A 1 80 ? -16.293 -9.341 -6.680 1.00 82.94 80 ASP A CA 1
ATOM 664 C C . ASP A 1 80 ? -15.692 -7.969 -6.315 1.00 82.94 80 ASP A C 1
ATOM 666 O O . ASP A 1 80 ? -15.295 -7.192 -7.181 1.00 82.94 80 ASP A O 1
ATOM 670 N N . ARG A 1 81 ? -15.678 -7.597 -5.025 1.00 85.12 81 ARG A N 1
ATOM 671 C CA . ARG A 1 81 ? -15.220 -6.265 -4.593 1.00 85.12 81 ARG A CA 1
ATOM 672 C C . ARG A 1 81 ? -14.374 -6.339 -3.332 1.00 85.12 81 ARG A C 1
ATOM 674 O O . ARG A 1 81 ? -14.822 -6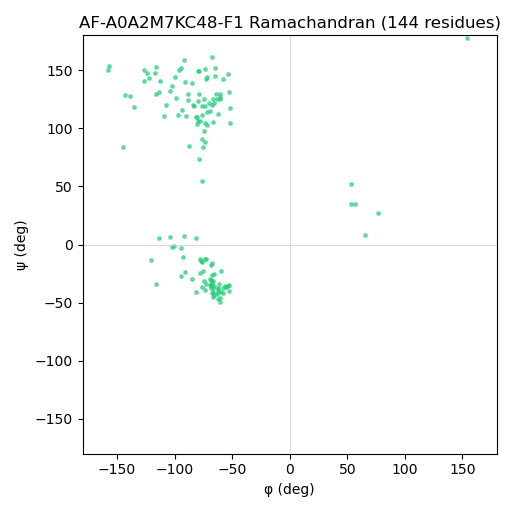.835 -2.301 1.00 85.12 81 ARG A O 1
ATOM 681 N N . TYR A 1 82 ? -13.199 -5.727 -3.412 1.00 88.56 82 TYR A N 1
ATOM 682 C CA . TYR A 1 82 ? -12.223 -5.644 -2.331 1.00 88.56 82 TYR A CA 1
ATOM 683 C C . TYR A 1 82 ? -11.904 -4.190 -2.007 1.00 88.56 82 TYR A C 1
ATOM 685 O O . TYR A 1 82 ? -11.831 -3.357 -2.914 1.00 88.56 82 TYR A O 1
ATOM 693 N N . SER A 1 83 ? -11.697 -3.894 -0.721 1.00 92.00 83 SER A N 1
ATOM 694 C CA . SER A 1 83 ? -11.012 -2.664 -0.330 1.00 92.00 83 SER A CA 1
ATOM 695 C C . SER A 1 83 ? -9.547 -2.745 -0.773 1.00 92.00 83 SER A C 1
ATOM 697 O O . SER A 1 83 ? -9.017 -3.832 -1.029 1.00 92.00 83 SER A O 1
ATOM 699 N N . LEU A 1 84 ? -8.857 -1.606 -0.855 1.00 91.44 84 LEU A N 1
ATOM 700 C CA . LEU A 1 84 ? -7.441 -1.595 -1.229 1.00 91.44 84 LEU A CA 1
ATOM 701 C C . LEU A 1 84 ? -6.593 -2.444 -0.267 1.00 91.44 84 LEU A C 1
ATOM 703 O O . LEU A 1 84 ? -5.717 -3.184 -0.710 1.00 91.44 84 LEU A O 1
ATOM 707 N N . ILE A 1 85 ? -6.867 -2.356 1.038 1.00 89.81 85 ILE A N 1
ATOM 708 C CA . ILE A 1 85 ? -6.151 -3.129 2.059 1.00 89.81 85 ILE A CA 1
ATOM 709 C C . ILE A 1 85 ? -6.450 -4.623 1.911 1.00 89.81 85 ILE A C 1
ATOM 711 O O . ILE A 1 85 ? -5.513 -5.419 1.897 1.00 89.81 85 ILE A O 1
ATOM 715 N N . ASP A 1 86 ? -7.714 -5.010 1.720 1.00 90.38 86 ASP A N 1
ATOM 716 C CA . ASP A 1 86 ? -8.079 -6.417 1.511 1.00 90.38 86 ASP A CA 1
ATOM 717 C C . ASP A 1 86 ? -7.405 -7.015 0.278 1.00 90.38 86 ASP A C 1
ATOM 719 O O . ASP A 1 86 ? -6.944 -8.155 0.319 1.00 90.38 86 ASP A O 1
ATOM 723 N N . LEU A 1 87 ? -7.327 -6.246 -0.811 1.00 90.75 87 LEU A N 1
ATOM 724 C CA . LEU A 1 87 ? -6.682 -6.677 -2.046 1.00 90.75 87 LEU A CA 1
ATOM 725 C C . LEU A 1 87 ? -5.174 -6.877 -1.852 1.00 90.75 87 LEU A C 1
ATOM 727 O O . LEU A 1 87 ? -4.623 -7.878 -2.306 1.00 90.75 87 LEU A O 1
ATOM 731 N N . ILE A 1 88 ? -4.506 -5.953 -1.155 1.00 90.62 88 ILE A N 1
ATOM 732 C CA . ILE A 1 88 ? -3.078 -6.084 -0.835 1.00 90.62 88 ILE A CA 1
ATOM 733 C C . ILE A 1 88 ? -2.855 -7.323 0.035 1.00 90.62 88 ILE A C 1
ATOM 735 O O . ILE A 1 88 ? -1.985 -8.132 -0.274 1.00 90.62 88 ILE A O 1
ATOM 739 N N . LEU A 1 89 ? -3.666 -7.526 1.076 1.00 88.62 89 LEU A N 1
ATOM 740 C CA . LEU A 1 89 ? -3.571 -8.705 1.941 1.00 88.62 89 LEU A CA 1
ATOM 741 C C . LEU A 1 89 ? -3.838 -10.012 1.182 1.00 88.62 89 LEU A C 1
ATOM 743 O O . LEU A 1 89 ? -3.156 -11.009 1.421 1.00 88.62 89 LEU A O 1
ATOM 747 N N . TYR A 1 90 ? -4.783 -10.009 0.240 1.00 90.06 90 TYR A N 1
ATOM 748 C CA . TYR A 1 90 ? -5.007 -11.132 -0.666 1.00 90.06 90 TYR A CA 1
ATOM 749 C C . TYR A 1 90 ? -3.763 -11.416 -1.520 1.00 90.06 90 TYR A C 1
ATOM 751 O O . TYR A 1 90 ? -3.329 -12.565 -1.594 1.00 90.06 90 TYR A O 1
ATOM 759 N N . GLY A 1 91 ? -3.139 -10.383 -2.092 1.00 91.19 91 GLY A N 1
ATOM 760 C CA . GLY A 1 91 ? -1.900 -10.510 -2.863 1.00 91.19 91 GLY A CA 1
ATOM 761 C C . GLY A 1 91 ? -0.725 -11.043 -2.035 1.00 91.19 91 GLY A C 1
ATOM 762 O O . GLY A 1 91 ? 0.038 -11.881 -2.512 1.00 91.19 91 GLY A O 1
ATOM 763 N N . VAL A 1 92 ? -0.609 -10.638 -0.768 1.00 90.69 92 VAL A N 1
ATOM 764 C CA . VAL A 1 92 ? 0.391 -11.194 0.165 1.00 90.69 92 VAL A CA 1
ATOM 765 C C . VAL A 1 92 ? 0.138 -12.680 0.414 1.00 90.69 92 VAL A C 1
ATOM 767 O O . VAL A 1 92 ? 1.075 -13.475 0.408 1.00 90.69 92 VAL A O 1
ATOM 770 N N . ALA A 1 93 ? -1.122 -13.073 0.606 1.00 87.69 93 ALA A N 1
ATOM 771 C CA . ALA A 1 93 ? -1.479 -14.452 0.921 1.00 87.69 93 ALA A CA 1
ATOM 772 C C . ALA A 1 93 ? -1.417 -15.404 -0.287 1.00 87.69 93 ALA A C 1
ATOM 774 O O . ALA A 1 93 ? -1.056 -16.567 -0.115 1.00 87.69 93 ALA A O 1
ATOM 775 N N . GLN A 1 94 ? -1.798 -14.943 -1.484 1.00 90.75 94 GLN A N 1
ATOM 776 C CA . GLN A 1 94 ? -2.028 -15.803 -2.655 1.00 90.75 94 GLN A CA 1
ATOM 777 C C . GLN A 1 94 ? -1.065 -15.545 -3.819 1.00 90.75 94 GLN A C 1
ATOM 779 O O . GLN A 1 94 ? -0.705 -16.483 -4.527 1.00 90.75 94 GLN A O 1
ATOM 784 N N . GLU A 1 95 ? -0.635 -14.300 -4.027 1.00 89.38 95 GLU A N 1
ATOM 785 C CA . GLU A 1 95 ? 0.184 -13.908 -5.187 1.00 89.38 95 GLU A CA 1
ATOM 786 C C . GLU A 1 95 ? 1.675 -13.746 -4.849 1.00 89.38 95 GLU A C 1
ATOM 788 O O . GLU A 1 95 ? 2.493 -13.507 -5.735 1.00 89.38 95 GLU A O 1
ATOM 793 N N . GLY A 1 96 ? 2.048 -13.923 -3.576 1.00 86.69 96 GLY A N 1
ATOM 794 C CA . GLY A 1 96 ? 3.437 -13.861 -3.121 1.00 86.69 96 GLY A CA 1
ATOM 795 C C . GLY A 1 96 ? 3.989 -12.439 -3.007 1.00 86.69 96 GLY A C 1
ATOM 796 O O . GLY A 1 96 ? 5.197 -12.241 -3.144 1.00 86.69 96 GLY A O 1
ATOM 797 N N . LEU A 1 97 ? 3.127 -11.443 -2.769 1.00 90.12 97 LEU A N 1
ATOM 798 C CA . LEU A 1 97 ? 3.566 -10.070 -2.522 1.00 90.12 97 LEU A CA 1
ATOM 799 C C . LEU A 1 97 ? 4.403 -9.999 -1.231 1.00 90.12 97 LEU A C 1
ATOM 801 O O . LEU A 1 97 ? 3.947 -10.404 -0.162 1.00 90.12 97 LEU A O 1
ATOM 805 N N . VAL A 1 98 ? 5.623 -9.464 -1.327 1.00 90.44 98 VAL A N 1
ATOM 806 C CA . VAL A 1 98 ? 6.529 -9.294 -0.181 1.00 90.44 98 VAL A CA 1
ATOM 807 C C . VAL A 1 98 ? 6.261 -7.948 0.486 1.00 90.44 98 VAL A C 1
ATOM 809 O O . VAL A 1 98 ? 6.320 -6.904 -0.163 1.00 90.44 98 VAL A O 1
ATOM 812 N N . VAL A 1 99 ? 5.976 -7.981 1.785 1.00 91.00 99 VAL A N 1
ATOM 813 C CA . VAL A 1 99 ? 5.821 -6.789 2.631 1.00 91.00 99 VAL A CA 1
ATOM 814 C C . VAL A 1 99 ? 7.114 -6.568 3.399 1.00 91.00 99 VAL A C 1
ATOM 816 O O . VAL A 1 99 ? 7.753 -7.535 3.810 1.00 91.00 99 VAL A O 1
ATOM 819 N N . TYR A 1 100 ? 7.480 -5.309 3.604 1.00 91.62 100 TYR A N 1
ATOM 820 C CA . TYR A 1 100 ? 8.688 -4.910 4.317 1.00 91.62 100 TYR A CA 1
ATOM 821 C C . TYR A 1 100 ? 8.334 -4.140 5.584 1.00 91.62 100 TYR A C 1
ATOM 823 O O . TYR A 1 100 ? 7.271 -3.521 5.654 1.00 91.62 100 TYR A O 1
ATOM 831 N N . ASP A 1 101 ? 9.214 -4.207 6.579 1.00 89.75 101 ASP A N 1
ATOM 832 C CA . ASP A 1 101 ? 9.058 -3.451 7.820 1.00 89.75 101 ASP A CA 1
ATOM 833 C C . ASP A 1 101 ? 9.362 -1.964 7.594 1.00 89.75 101 ASP A C 1
ATOM 835 O O . ASP A 1 101 ? 10.165 -1.608 6.737 1.00 89.75 101 ASP A O 1
ATOM 839 N N . ASP A 1 102 ? 8.724 -1.100 8.378 1.00 86.38 102 ASP A N 1
ATOM 840 C CA . ASP A 1 102 ? 8.886 0.358 8.326 1.00 86.38 102 ASP A CA 1
ATOM 841 C C . ASP A 1 102 ? 9.966 0.878 9.288 1.00 86.38 102 ASP A C 1
ATOM 843 O O . ASP A 1 102 ? 10.125 2.085 9.462 1.00 86.38 102 ASP A O 1
ATOM 847 N N . SER A 1 103 ? 10.716 -0.030 9.919 1.00 87.25 103 SER A N 1
ATOM 848 C CA . SER A 1 103 ? 11.827 0.306 10.814 1.00 87.25 103 SER A CA 1
ATOM 849 C C . SER A 1 103 ? 13.002 0.975 10.089 1.00 87.25 103 SER A C 1
ATOM 851 O O . SER A 1 103 ? 13.770 1.696 10.729 1.00 87.25 103 SER A O 1
ATOM 853 N N . ASP A 1 104 ? 13.167 0.727 8.784 1.00 85.62 104 ASP A N 1
ATOM 854 C CA . ASP A 1 104 ? 14.169 1.371 7.936 1.00 85.62 104 ASP A CA 1
ATOM 855 C C . ASP A 1 104 ? 13.537 2.071 6.716 1.00 85.62 104 ASP A C 1
ATOM 857 O O . ASP A 1 104 ? 12.536 1.637 6.154 1.00 85.62 104 ASP A O 1
ATOM 861 N N . ASP A 1 105 ? 14.144 3.176 6.273 1.00 84.06 105 ASP A N 1
ATOM 862 C CA . ASP A 1 105 ? 13.682 3.921 5.087 1.00 84.06 105 ASP A CA 1
ATOM 863 C C . ASP A 1 105 ? 14.001 3.188 3.763 1.00 84.06 105 ASP A C 1
ATOM 865 O O . ASP A 1 105 ? 13.546 3.580 2.678 1.00 84.06 105 ASP A O 1
ATOM 869 N N . GLU A 1 106 ? 14.842 2.153 3.840 1.00 85.62 106 GLU A N 1
ATOM 870 C CA . GLU A 1 106 ? 15.316 1.363 2.702 1.00 85.62 106 GLU A CA 1
ATOM 871 C C . GLU A 1 106 ? 14.462 0.120 2.433 1.00 85.62 106 GLU A C 1
ATOM 873 O O . GLU A 1 106 ? 14.583 -0.453 1.349 1.00 85.62 106 GLU A O 1
ATOM 878 N N . PHE A 1 107 ? 13.548 -0.235 3.344 1.00 86.56 107 PHE A N 1
ATOM 879 C CA . PHE A 1 107 ? 12.681 -1.409 3.257 1.00 86.56 107 PHE A CA 1
ATOM 880 C C . PHE A 1 107 ? 13.473 -2.697 3.014 1.00 86.56 107 PHE A C 1
ATOM 882 O O . PHE A 1 107 ? 13.206 -3.450 2.075 1.00 86.56 107 PHE A O 1
ATOM 889 N N . THR A 1 108 ? 14.491 -2.949 3.835 1.00 89.31 108 THR A N 1
ATOM 890 C CA . THR A 1 108 ? 15.421 -4.068 3.602 1.00 89.31 108 THR A CA 1
ATOM 891 C C . THR A 1 108 ? 14.891 -5.383 4.171 1.00 89.31 108 THR A C 1
ATOM 893 O O . THR A 1 108 ? 15.207 -6.467 3.674 1.00 89.31 108 THR A O 1
ATOM 896 N N . THR A 1 109 ? 14.098 -5.309 5.238 1.00 91.94 109 THR A N 1
ATOM 897 C CA . THR A 1 109 ? 13.675 -6.465 6.030 1.00 91.94 109 THR A CA 1
ATOM 898 C C . THR A 1 109 ? 12.286 -6.952 5.609 1.00 91.94 109 THR A C 1
ATOM 900 O O . THR A 1 109 ? 11.289 -6.268 5.849 1.00 91.94 109 THR A O 1
ATOM 903 N N . PRO A 1 110 ? 12.171 -8.143 4.989 1.00 92.19 110 PRO A N 1
ATOM 904 C CA . PRO A 1 110 ? 10.871 -8.702 4.650 1.00 92.19 110 PRO A CA 1
ATOM 905 C C . PRO A 1 110 ? 10.145 -9.193 5.907 1.00 92.19 110 PRO A C 1
ATOM 907 O O . PRO A 1 110 ? 10.744 -9.785 6.809 1.00 92.19 110 PRO A O 1
ATOM 910 N N . MET A 1 111 ? 8.833 -8.989 5.935 1.00 89.56 111 MET A N 1
ATOM 911 C CA . MET A 1 111 ? 7.950 -9.400 7.018 1.00 89.56 111 MET A CA 1
ATOM 912 C C . MET A 1 111 ? 7.280 -10.746 6.741 1.00 89.56 111 MET A C 1
ATOM 914 O O . MET A 1 111 ? 6.980 -11.110 5.604 1.00 89.56 111 MET A O 1
ATOM 918 N N . THR A 1 112 ? 6.985 -11.475 7.816 1.00 89.38 112 THR A N 1
ATOM 919 C CA . THR A 1 112 ? 6.147 -12.685 7.769 1.00 89.38 112 THR A CA 1
ATOM 920 C C . THR A 1 112 ? 4.675 -12.356 8.016 1.00 89.38 112 THR A C 1
ATOM 922 O O . THR A 1 112 ? 4.358 -11.356 8.659 1.00 89.38 112 THR A O 1
ATOM 925 N N . ALA A 1 113 ? 3.760 -13.231 7.584 1.00 84.25 113 ALA A N 1
ATOM 926 C CA . ALA A 1 113 ? 2.317 -13.057 7.797 1.00 84.25 113 ALA A CA 1
ATOM 927 C C . ALA A 1 113 ? 1.944 -12.807 9.273 1.00 84.25 113 ALA A C 1
ATOM 929 O O . ALA A 1 113 ? 1.138 -11.932 9.568 1.00 84.25 113 ALA A O 1
ATOM 930 N N . ALA A 1 114 ? 2.595 -13.498 10.214 1.00 85.19 114 ALA A N 1
ATOM 931 C CA . ALA A 1 114 ? 2.347 -13.300 11.642 1.00 85.19 114 ALA A CA 1
ATOM 932 C C . ALA A 1 114 ? 2.759 -11.901 12.138 1.00 85.19 114 ALA A C 1
ATOM 934 O O . ALA A 1 114 ? 2.100 -11.327 12.998 1.00 85.19 114 ALA A O 1
ATOM 935 N N . GLN A 1 115 ? 3.846 -11.337 11.602 1.00 87.06 115 GLN A N 1
ATOM 936 C CA . GLN A 1 115 ? 4.286 -9.983 11.955 1.00 87.06 115 GLN A CA 1
ATOM 937 C C . GLN A 1 115 ? 3.362 -8.918 11.358 1.00 87.06 115 GLN A C 1
ATOM 939 O O . GLN A 1 115 ? 3.129 -7.890 11.992 1.00 87.06 115 GLN A O 1
ATOM 944 N N . ILE A 1 116 ? 2.817 -9.180 10.167 1.00 87.06 116 ILE A N 1
ATOM 945 C CA . ILE A 1 116 ? 1.811 -8.326 9.531 1.00 87.06 116 ILE A CA 1
ATOM 946 C C . ILE A 1 116 ? 0.571 -8.248 10.427 1.00 87.06 116 ILE A C 1
ATOM 948 O O . ILE A 1 116 ? 0.142 -7.154 10.777 1.00 87.06 116 ILE A O 1
ATOM 952 N N . ASP A 1 117 ? 0.052 -9.386 10.886 1.00 85.00 117 ASP A N 1
ATOM 953 C CA . ASP A 1 117 ? -1.153 -9.436 11.726 1.00 85.00 117 ASP A CA 1
ATOM 954 C C . ASP A 1 117 ? -0.969 -8.693 13.060 1.00 85.00 117 ASP A C 1
ATOM 956 O O . ASP A 1 117 ? -1.886 -8.036 13.548 1.00 85.00 117 ASP A O 1
ATOM 960 N N . VAL A 1 118 ? 0.248 -8.723 13.613 1.00 85.69 118 VAL A N 1
ATOM 961 C CA . VAL A 1 118 ? 0.612 -7.933 14.796 1.00 85.69 118 VAL A CA 1
ATOM 962 C C . VAL A 1 118 ? 0.610 -6.428 14.511 1.00 85.69 118 VAL A C 1
ATOM 964 O O . VAL A 1 118 ? 0.147 -5.670 15.357 1.00 85.69 118 VAL A O 1
ATOM 967 N N . LYS A 1 119 ? 1.113 -5.977 13.354 1.00 83.94 119 LYS A N 1
ATOM 968 C CA . LYS A 1 119 ? 1.105 -4.548 12.975 1.00 83.94 119 LYS A CA 1
ATOM 969 C C . LYS A 1 119 ? -0.305 -4.029 12.682 1.00 83.94 119 LYS A C 1
ATOM 971 O O . LYS A 1 119 ? -0.564 -2.854 12.911 1.00 83.94 119 LYS A O 1
ATOM 976 N N . PHE A 1 120 ? -1.203 -4.891 12.206 1.00 79.81 120 PHE A N 1
ATOM 977 C CA . PHE A 1 120 ? -2.617 -4.563 11.991 1.00 79.81 120 PHE A CA 1
ATOM 978 C C . PHE A 1 120 ? -3.471 -4.632 13.264 1.00 79.81 120 PHE A C 1
ATOM 980 O O . PHE A 1 120 ? -4.683 -4.469 13.177 1.00 79.81 120 PHE A O 1
ATOM 987 N N . ASP A 1 121 ? -2.853 -4.857 14.426 1.00 70.31 121 ASP A N 1
ATOM 988 C CA . ASP A 1 121 ? -3.534 -4.942 15.721 1.00 70.31 121 ASP A CA 1
ATOM 989 C C . ASP A 1 121 ? -4.693 -5.952 15.737 1.00 70.31 121 ASP A C 1
ATOM 991 O O . ASP A 1 121 ? -5.696 -5.791 16.427 1.00 70.31 121 ASP A O 1
ATOM 995 N N . VAL A 1 122 ? -4.537 -7.054 14.990 1.00 64.12 122 VAL A N 1
ATOM 996 C CA . VAL A 1 122 ? -5.454 -8.206 15.011 1.00 64.12 122 VAL A CA 1
ATOM 997 C C . VAL A 1 122 ? -5.194 -9.015 16.287 1.00 64.12 122 VAL A C 1
ATOM 999 O O . VAL A 1 122 ? -4.837 -10.195 16.267 1.00 64.12 122 VAL A O 1
ATOM 1002 N N . ARG A 1 123 ? -5.259 -8.347 17.438 1.00 57.88 123 ARG A N 1
ATOM 1003 C CA . ARG A 1 123 ? -5.103 -8.941 18.761 1.00 57.88 123 ARG A CA 1
ATOM 1004 C C . ARG A 1 123 ? -6.431 -8.867 19.489 1.00 57.88 123 ARG A C 1
ATOM 1006 O O . ARG A 1 123 ? -7.175 -7.894 19.395 1.00 57.88 123 ARG A O 1
ATOM 1013 N N . ALA A 1 124 ? -6.724 -9.942 20.211 1.00 56.78 124 ALA A N 1
ATOM 1014 C CA . ALA A 1 124 ? -7.835 -9.971 21.138 1.00 56.78 124 ALA A CA 1
ATOM 1015 C C . ALA A 1 124 ? -7.446 -9.134 22.362 1.00 56.78 124 ALA A C 1
ATOM 1017 O O . ALA A 1 124 ? -6.629 -9.575 23.174 1.00 56.78 124 ALA A O 1
ATOM 1018 N N . ASP A 1 125 ? -7.995 -7.929 22.461 1.00 55.59 125 ASP A N 1
ATOM 1019 C CA . ASP A 1 125 ? -7.787 -7.062 23.613 1.00 55.59 125 ASP A CA 1
ATOM 1020 C C . ASP A 1 125 ? -8.785 -7.413 24.712 1.00 55.59 125 ASP A C 1
ATOM 1022 O O . ASP A 1 125 ? -9.963 -7.676 24.467 1.00 55.59 125 ASP A O 1
ATOM 1026 N N . THR A 1 126 ? -8.319 -7.427 25.959 1.00 72.00 126 THR A N 1
ATOM 1027 C CA . THR A 1 126 ? -9.199 -7.601 27.117 1.00 72.00 126 THR A CA 1
ATOM 1028 C C . THR A 1 126 ? -9.593 -6.235 27.645 1.00 72.00 126 THR A C 1
ATOM 1030 O O . THR A 1 126 ? -8.741 -5.498 28.143 1.00 72.00 126 THR A O 1
ATOM 1033 N N . THR A 1 127 ? -10.878 -5.908 27.586 1.00 72.31 127 THR A N 1
ATOM 1034 C CA . THR A 1 127 ? -11.420 -4.733 28.267 1.00 72.31 127 THR A CA 1
ATOM 1035 C C . THR A 1 127 ? -12.127 -5.177 29.541 1.00 72.31 127 THR A C 1
ATOM 1037 O O . THR A 1 127 ? -12.826 -6.190 29.572 1.00 72.31 127 THR A O 1
ATOM 1040 N N . TYR A 1 128 ? -11.903 -4.446 30.632 1.00 76.94 128 TYR A N 1
ATOM 1041 C CA . TYR A 1 128 ? -12.648 -4.661 31.868 1.00 76.94 128 TYR A CA 1
ATOM 1042 C C . TYR A 1 128 ? -13.954 -3.881 31.768 1.00 76.94 128 TYR A C 1
ATOM 1044 O O . TYR A 1 128 ? -13.932 -2.665 31.581 1.00 76.94 128 TYR A O 1
ATOM 1052 N N . VAL A 1 129 ? -15.076 -4.591 31.854 1.00 80.38 129 VAL A N 1
ATOM 1053 C CA . VAL A 1 129 ? -16.417 -4.000 31.874 1.00 80.38 129 VAL A CA 1
ATOM 1054 C C . VAL A 1 129 ? -17.024 -4.265 33.247 1.00 80.38 129 VAL A C 1
ATOM 1056 O O . VAL A 1 129 ? -16.975 -5.393 33.744 1.00 80.38 129 VAL A O 1
ATOM 1059 N N . ASP A 1 130 ? -17.568 -3.218 33.860 1.00 79.25 130 ASP A N 1
ATOM 1060 C CA . ASP A 1 130 ? -18.250 -3.306 35.150 1.00 79.25 130 ASP A CA 1
ATOM 1061 C C . ASP A 1 130 ? -19.674 -3.832 34.947 1.00 79.25 130 ASP A C 1
ATOM 1063 O O . ASP A 1 130 ? -20.457 -3.243 34.195 1.00 79.25 130 ASP A O 1
ATOM 1067 N N . ASP A 1 131 ? -20.028 -4.929 35.622 1.00 73.88 131 ASP A N 1
ATOM 1068 C CA . ASP A 1 131 ? -21.396 -5.448 35.578 1.00 73.88 131 ASP A CA 1
ATOM 1069 C C . ASP A 1 131 ? -22.334 -4.571 36.430 1.00 73.88 131 ASP A C 1
ATOM 1071 O O . ASP A 1 131 ? -22.101 -4.414 37.636 1.00 73.88 131 ASP A O 1
ATOM 1075 N N . PRO A 1 132 ? -23.437 -4.043 35.863 1.00 75.44 132 PRO A N 1
ATOM 1076 C CA . PRO A 1 132 ? -24.315 -3.094 36.552 1.00 75.44 132 PRO A CA 1
ATOM 1077 C C . PRO A 1 132 ? -25.097 -3.703 37.726 1.00 75.44 132 PRO A C 1
ATOM 1079 O O . PRO A 1 132 ? -25.600 -2.959 38.565 1.00 75.44 132 PRO A O 1
ATOM 1082 N N . GLU A 1 133 ? -25.211 -5.034 37.806 1.00 75.19 133 GLU A N 1
ATOM 1083 C CA . GLU A 1 133 ? -25.940 -5.720 38.885 1.00 75.19 133 GLU A CA 1
ATOM 1084 C C . GLU A 1 133 ? -25.047 -6.166 40.052 1.00 75.19 133 GLU A C 1
ATOM 1086 O O . GLU A 1 133 ? -25.525 -6.274 41.181 1.00 75.19 133 GLU A O 1
ATOM 1091 N N . THR A 1 134 ? -23.759 -6.416 39.807 1.00 72.69 134 THR A N 1
ATOM 1092 C CA . THR A 1 134 ? -22.850 -7.037 40.788 1.00 72.69 134 THR A CA 1
ATOM 1093 C C . THR A 1 134 ? -21.643 -6.177 41.155 1.00 72.69 134 THR A C 1
ATOM 1095 O O . THR A 1 134 ? -20.994 -6.472 42.153 1.00 72.69 134 THR A O 1
ATOM 1098 N N . GLY A 1 135 ? -21.341 -5.109 40.404 1.00 73.19 135 GLY A N 1
ATOM 1099 C CA . GLY A 1 135 ? -20.233 -4.188 40.701 1.00 73.19 135 GLY A CA 1
ATOM 1100 C C . GLY A 1 135 ? -18.831 -4.809 40.613 1.00 73.19 135 GLY A C 1
ATOM 1101 O O . GLY A 1 135 ? -17.855 -4.171 41.002 1.00 73.19 135 GLY A O 1
ATOM 1102 N N . GLU A 1 136 ? -18.723 -6.047 40.127 1.00 74.19 136 GLU A N 1
ATOM 1103 C CA . GLU A 1 136 ? -17.461 -6.741 39.871 1.00 74.19 136 GLU A CA 1
ATOM 1104 C C . GLU A 1 136 ? -16.992 -6.477 38.433 1.00 74.19 136 GLU A C 1
ATOM 1106 O O . GLU A 1 136 ? -17.793 -6.494 37.493 1.00 74.19 136 GLU A O 1
ATOM 1111 N N . THR A 1 137 ? -15.684 -6.267 38.258 1.00 77.44 137 THR A N 1
ATOM 1112 C CA . THR A 1 137 ? -15.043 -6.112 36.948 1.00 77.44 137 THR A CA 1
ATOM 1113 C C . THR A 1 137 ? -14.908 -7.478 36.274 1.00 77.44 137 THR A C 1
ATOM 1115 O O . THR A 1 137 ? -14.210 -8.363 36.775 1.00 77.44 137 THR A O 1
ATOM 1118 N N . LYS A 1 138 ? -15.535 -7.670 35.107 1.00 75.75 138 LYS A N 1
ATOM 1119 C CA . LYS A 1 138 ? -15.336 -8.884 34.299 1.00 75.75 138 LYS A CA 1
ATOM 1120 C C . LYS A 1 138 ? -14.439 -8.588 33.096 1.00 75.75 138 LYS A C 1
ATOM 1122 O O . LYS A 1 138 ? -14.682 -7.609 32.389 1.00 75.75 138 LYS A O 1
ATOM 1127 N N . PRO A 1 139 ? -13.406 -9.415 32.834 1.00 76.38 139 PRO A N 1
ATOM 1128 C CA . PRO A 1 139 ? -12.622 -9.290 31.614 1.00 76.38 139 PRO A CA 1
ATOM 1129 C C . PRO A 1 139 ? -13.463 -9.777 30.427 1.00 76.38 139 PRO A C 1
ATOM 1131 O O . PRO A 1 139 ? -13.796 -10.959 30.334 1.00 76.38 139 PRO A O 1
ATOM 1134 N N . VAL A 1 140 ? -13.806 -8.867 29.518 1.00 78.44 140 VAL A N 1
ATOM 1135 C CA . VAL A 1 140 ? -14.449 -9.183 28.240 1.00 78.44 140 VAL A CA 1
ATOM 1136 C C . VAL A 1 140 ? -13.373 -9.196 27.161 1.00 78.44 140 VAL A C 1
ATOM 1138 O O . VAL A 1 140 ? -12.609 -8.244 27.006 1.00 78.44 140 VAL A O 1
ATOM 1141 N N . ILE A 1 141 ? -13.294 -10.303 26.426 1.00 72.94 141 ILE A N 1
ATOM 1142 C CA . ILE A 1 141 ? -12.379 -10.446 25.293 1.00 72.94 141 ILE A CA 1
ATOM 1143 C C . ILE A 1 141 ? -13.031 -9.755 24.093 1.00 72.94 141 ILE A C 1
ATOM 1145 O O . ILE A 1 141 ? -14.029 -10.247 23.565 1.00 72.94 141 ILE A O 1
ATOM 1149 N N . VAL A 1 142 ? -12.476 -8.624 23.666 1.00 73.25 142 VAL A N 1
ATOM 1150 C CA . VAL A 1 142 ? -12.846 -7.944 22.425 1.00 73.25 142 VAL A CA 1
ATOM 1151 C C . VAL A 1 142 ? -11.954 -8.501 21.326 1.00 73.25 142 VAL A C 1
ATOM 1153 O O . VAL A 1 142 ? -10.740 -8.308 21.327 1.00 73.25 142 VAL A O 1
ATOM 1156 N N . GLN A 1 143 ? -12.550 -9.254 20.405 1.00 66.19 143 GLN A N 1
ATOM 1157 C CA . GLN A 1 143 ? -11.838 -9.731 19.226 1.00 66.19 143 GLN A CA 1
ATOM 1158 C C . GLN A 1 143 ? -11.859 -8.625 18.173 1.00 66.19 143 GLN A C 1
ATOM 1160 O O . GLN A 1 143 ? -12.930 -8.198 17.745 1.00 66.19 143 GLN A O 1
ATOM 1165 N N . HIS A 1 144 ? -10.679 -8.148 17.783 1.00 61.66 144 HIS A N 1
ATOM 1166 C CA . HIS A 1 144 ? -10.536 -7.336 16.585 1.00 61.66 144 HIS A CA 1
ATOM 1167 C C . HIS A 1 144 ? -10.507 -8.281 15.387 1.00 61.66 144 HIS A C 1
ATOM 1169 O O . HIS A 1 144 ? -9.525 -8.994 15.166 1.00 61.66 144 HIS A O 1
ATOM 1175 N N . ASP A 1 145 ? -11.626 -8.337 14.667 1.00 59.88 145 ASP A N 1
ATOM 1176 C CA . ASP A 1 145 ? -11.695 -9.060 13.403 1.00 59.88 145 ASP A CA 1
ATOM 1177 C C . ASP A 1 145 ? -10.776 -8.395 12.372 1.00 59.88 145 ASP A C 1
ATOM 1179 O O . ASP A 1 145 ? -10.602 -7.173 12.356 1.00 59.88 145 ASP A O 1
ATOM 1183 N N . ARG A 1 146 ? -10.179 -9.236 11.526 1.00 54.91 146 ARG A N 1
ATOM 1184 C CA . ARG A 1 146 ? -9.307 -8.824 10.427 1.00 54.91 146 ARG A CA 1
ATOM 1185 C C . ARG A 1 146 ? -10.095 -8.345 9.215 1.00 54.91 146 ARG A C 1
ATOM 1187 O O . ARG A 1 146 ? -11.053 -9.054 8.829 1.00 54.91 146 ARG A O 1
#

Solvent-accessible surface area (backbone atoms only — not comparable to full-atom values): 9875 Å² total; per-residue (Å²): 110,74,69,59,55,54,54,53,57,53,55,64,72,66,58,73,84,79,73,84,78,78,83,84,75,77,90,65,98,67,85,87,66,92,68,79,82,77,70,77,79,76,78,76,86,81,53,79,92,71,59,89,75,86,83,91,85,88,79,90,80,68,44,87,40,82,88,33,35,79,46,45,39,47,90,57,91,45,99,90,43,59,12,51,64,57,46,52,52,46,31,39,77,73,70,68,50,84,49,55,46,84,90,47,100,79,48,82,48,77,56,51,72,70,58,50,42,60,75,69,56,56,47,70,44,74,45,76,45,71,38,94,89,74,74,48,75,43,81,41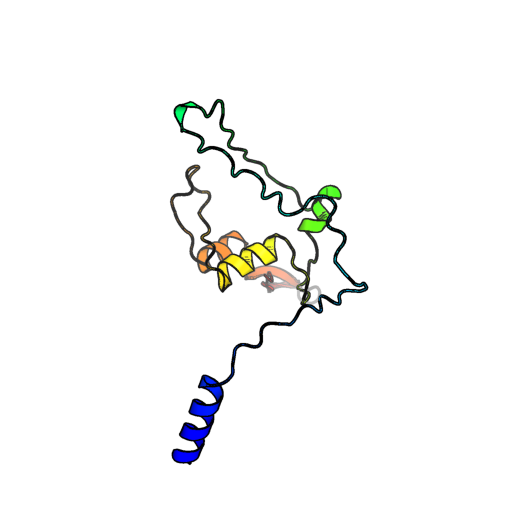,77,45,72,45,80,128

Sequence (146 aa):
MKKIIIILTVSIFFAPFAKAQVSDVLDGVYVKEHVPARKPIPYHHLREADMMWSKKMWRMLDLREKINHPLYFPTTKMDDRYSLIDLILYGVAQEGLVVYDDSDDEFTTPMTAAQIDVKFDVRADTTYVDDPETGETKPVIVQHDR

Radius of gyration: 27.66 Å; Cα contacts (8 Å, |Δi|>4): 91; chains: 1; bounding box: 49×64×87 Å

Foldseek 3Di:
DVVVVVVVVVVVVPDPPDDPDDPPPDPDPDDPDPDPDPDPDPDDDDDPVNCPDDDDDDDDDDCPDPVNVQQQDDPDDDPVDDHVVRVVVCCVVPVVDWAFDPPDPVRPHTDDPVVVCVVVVQDFDWDFDQDPPPRDTDTDTHGDDD

Sec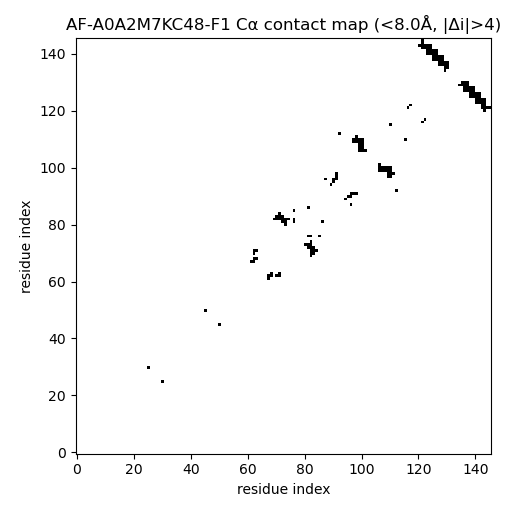ondary structure (DSSP, 8-state):
-HHHHHHHHHHHHT-------------SSS---SSTT-PPPPPP---GGG------------TTSGGGHHHH--SS-BTTB--HHHHHHHIIIII-PPPB-TTSTT--SBPPHHHHHHHTT--EEEEEEE-TTT--EEEEEEE---